Protein AF-A0A8K0V3K8-F1 (afdb_monomer_lite)

pLDDT: mean 88.38, std 13.35, range [37.72, 98.19]

Foldseek 3Di:
DDDPDAQWDPDWDDFFQETETEHPPPGDLVNVLVVQVVVCVVPVSHAWYWYFDDAQDDPVRDTDIGTRDGDPDDDHDGDDPD

Secondary structure (DSSP, 8-state):
-------B-S--EEETTEEEE-B-TT--HHHHHHHHHHHHHH-TT--EEEEEEEEEETTTTEEEEEEEEES-----------

Radius of gyration: 13.42 Å; chains: 1; bounding box: 46×22×30 Å

Sequence (82 aa):
MESKTVPVHRSFDVIGDIAVVNFGEKVKRSQAVEFAKRVILNNKHIKSVFMKVGKIEGEERKSKLRFLYGENRSLARHAENG

Structure (mmCIF, N/CA/C/O backbone):
data_AF-A0A8K0V3K8-F1
#
_entry.id   AF-A0A8K0V3K8-F1
#
loop_
_atom_site.group_PDB
_atom_site.id
_atom_site.type_symbol
_atom_site.label_atom_id
_atom_site.label_alt_id
_atom_site.label_comp_id
_atom_site.label_asym_id
_atom_site.label_entity_id
_atom_site.label_seq_id
_atom_site.pdbx_PDB_ins_code
_atom_site.Cartn_x
_atom_site.Cartn_y
_atom_site.Cartn_z
_atom_site.occupancy
_atom_site.B_iso_or_equiv
_atom_site.auth_seq_id
_atom_site.auth_comp_id
_atom_site.auth_asym_id
_atom_site.auth_atom_id
_atom_site.pdbx_PDB_model_num
ATOM 1 N N . MET A 1 1 ? -29.474 0.420 -5.300 1.00 39.81 1 MET A N 1
ATOM 2 C CA . MET A 1 1 ? -28.519 0.186 -4.194 1.00 39.81 1 MET A CA 1
ATOM 3 C C . MET A 1 1 ? -27.361 1.138 -4.387 1.00 39.81 1 MET A C 1
ATOM 5 O O . MET A 1 1 ? -26.601 0.967 -5.327 1.00 39.81 1 MET A O 1
ATOM 9 N N . GLU A 1 2 ? -27.290 2.187 -3.577 1.00 37.72 2 GLU A N 1
ATOM 10 C CA . GLU A 1 2 ? -26.249 3.204 -3.700 1.00 37.72 2 GLU A CA 1
ATOM 11 C C . GLU A 1 2 ? -24.913 2.632 -3.212 1.00 37.72 2 GLU A C 1
ATOM 13 O O . GLU A 1 2 ? -24.761 2.238 -2.053 1.00 37.72 2 GLU A O 1
ATOM 18 N N . SER A 1 3 ? -23.960 2.507 -4.130 1.00 46.47 3 SER A N 1
ATOM 19 C CA . SER A 1 3 ? -22.603 2.052 -3.849 1.00 46.47 3 SER A CA 1
ATOM 20 C C . SER A 1 3 ? -21.945 3.058 -2.908 1.00 46.47 3 SER A C 1
ATOM 22 O O . SER A 1 3 ? -21.560 4.139 -3.347 1.00 46.47 3 SER A O 1
ATOM 24 N N . LYS A 1 4 ? -21.807 2.738 -1.615 1.00 53.34 4 LYS A N 1
ATOM 25 C CA . LYS A 1 4 ? -21.060 3.591 -0.677 1.00 53.34 4 LYS A CA 1
ATOM 26 C C . LYS A 1 4 ? -19.624 3.740 -1.181 1.00 53.34 4 LYS A C 1
ATOM 28 O O . LYS A 1 4 ? -18.823 2.808 -1.089 1.00 53.34 4 LYS A O 1
ATOM 33 N N . THR A 1 5 ? -19.304 4.897 -1.747 1.00 59.91 5 THR A N 1
ATOM 34 C CA . THR A 1 5 ? -17.962 5.216 -2.223 1.00 59.91 5 THR A CA 1
ATOM 35 C C . THR A 1 5 ? -17.064 5.456 -1.014 1.00 59.91 5 THR A C 1
ATOM 37 O O . THR A 1 5 ? -17.394 6.204 -0.094 1.00 59.91 5 THR A O 1
ATOM 40 N N . VAL A 1 6 ? -15.931 4.756 -0.966 1.00 64.81 6 VAL A N 1
ATOM 41 C CA . VAL A 1 6 ? -14.915 4.999 0.061 1.00 64.81 6 VAL A CA 1
ATOM 42 C C . VAL A 1 6 ? -14.168 6.269 -0.350 1.00 64.81 6 VAL A C 1
ATOM 44 O O . VAL A 1 6 ? -13.695 6.315 -1.487 1.00 64.81 6 VAL A O 1
ATOM 47 N N . PRO A 1 7 ? -14.047 7.291 0.517 1.00 62.03 7 PRO A N 1
ATOM 48 C CA . PRO A 1 7 ? -13.257 8.478 0.213 1.00 62.03 7 PRO A CA 1
ATOM 49 C C . PRO A 1 7 ? -11.773 8.095 0.173 1.00 62.03 7 PRO A C 1
ATOM 51 O O . PRO A 1 7 ? -11.079 8.049 1.187 1.00 62.03 7 PRO A O 1
ATOM 54 N N . VAL A 1 8 ? -11.312 7.758 -1.025 1.00 64.12 8 VAL A N 1
ATOM 55 C CA . VAL A 1 8 ? -9.933 7.405 -1.358 1.00 64.12 8 VAL A CA 1
ATOM 56 C C . VAL A 1 8 ? -9.366 8.495 -2.258 1.00 64.12 8 VAL A C 1
ATOM 58 O O . VAL A 1 8 ? -10.109 9.124 -3.019 1.00 64.12 8 VAL A O 1
ATOM 61 N N . HIS A 1 9 ? -8.055 8.729 -2.197 1.00 67.38 9 HIS A N 1
ATOM 62 C CA . HIS A 1 9 ? -7.410 9.481 -3.269 1.00 67.38 9 HIS A CA 1
ATOM 63 C C . HIS A 1 9 ? -7.696 8.774 -4.602 1.00 67.38 9 HIS A C 1
ATOM 65 O O . HIS A 1 9 ? -7.602 7.553 -4.696 1.00 67.38 9 HIS A O 1
ATOM 71 N N . ARG A 1 10 ? -8.105 9.537 -5.624 1.00 72.81 10 ARG A N 1
ATOM 72 C CA . ARG A 1 10 ? -8.546 8.970 -6.913 1.00 72.81 10 ARG A CA 1
ATOM 73 C C . ARG A 1 10 ? -7.453 8.156 -7.616 1.00 72.81 10 ARG A C 1
ATOM 75 O O . ARG A 1 10 ? -7.781 7.295 -8.424 1.00 72.81 10 ARG A O 1
ATOM 82 N N . SER A 1 11 ? -6.189 8.422 -7.299 1.00 83.38 11 SER A N 1
ATOM 83 C CA . SER A 1 11 ? -5.013 7.727 -7.812 1.00 83.38 11 SER A CA 1
ATOM 84 C C . SER A 1 11 ? -4.271 6.985 -6.696 1.00 83.38 11 SER A C 1
ATOM 86 O O . SER A 1 11 ? -4.298 7.382 -5.528 1.00 83.38 11 SER A O 1
ATOM 88 N N . PHE A 1 12 ? -3.599 5.900 -7.072 1.00 92.56 12 PHE A N 1
ATOM 89 C CA . PH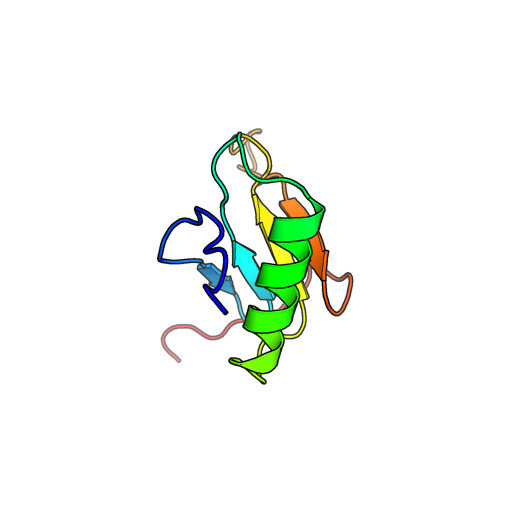E A 1 12 ? -2.697 5.130 -6.220 1.00 92.56 12 PHE A CA 1
ATOM 90 C C . PHE A 1 12 ? -1.452 4.732 -7.014 1.00 92.56 12 PHE A C 1
ATOM 92 O O . PHE A 1 12 ? -1.488 4.699 -8.244 1.00 92.56 12 PHE A O 1
ATOM 99 N N . ASP A 1 13 ? -0.370 4.430 -6.302 1.00 94.12 13 ASP A N 1
ATOM 100 C CA . ASP A 1 13 ? 0.902 4.050 -6.913 1.00 94.12 13 ASP A CA 1
ATOM 101 C C . ASP A 1 13 ? 0.911 2.543 -7.214 1.00 94.12 13 ASP A C 1
ATOM 103 O O . ASP A 1 13 ? 0.355 1.749 -6.447 1.00 94.12 13 ASP A O 1
ATOM 107 N N . VAL A 1 14 ? 1.567 2.138 -8.303 1.00 95.44 14 VAL A N 1
ATOM 108 C CA . VAL A 1 14 ? 1.793 0.728 -8.656 1.00 95.44 14 VAL A CA 1
ATOM 109 C C . VAL A 1 14 ? 3.286 0.499 -8.856 1.00 95.44 14 VAL A C 1
ATOM 111 O O . VAL A 1 14 ? 3.924 1.201 -9.632 1.00 95.44 14 VAL A O 1
ATOM 114 N N . ILE A 1 15 ? 3.835 -0.491 -8.156 1.00 95.94 15 ILE A N 1
ATOM 115 C CA . ILE A 1 15 ? 5.244 -0.886 -8.210 1.00 95.94 15 ILE A CA 1
ATOM 116 C C . ILE A 1 15 ? 5.281 -2.377 -8.534 1.00 95.94 15 ILE A C 1
ATOM 118 O O . ILE A 1 15 ? 5.005 -3.222 -7.681 1.00 95.94 15 ILE A O 1
ATOM 122 N N . GLY A 1 16 ? 5.587 -2.697 -9.790 1.00 95.88 16 GLY A N 1
ATOM 123 C CA . GLY A 1 16 ? 5.497 -4.065 -10.303 1.00 95.88 16 GLY A CA 1
ATOM 124 C C . GLY A 1 16 ? 4.072 -4.606 -10.173 1.00 95.88 16 GLY A C 1
ATOM 125 O O . GLY A 1 16 ? 3.147 -4.097 -10.798 1.00 95.88 16 GLY A O 1
ATOM 126 N N . ASP A 1 17 ? 3.895 -5.621 -9.332 1.00 97.25 17 ASP A N 1
ATOM 127 C CA . ASP A 1 17 ? 2.606 -6.242 -9.024 1.00 97.25 17 ASP A CA 1
ATOM 128 C C . ASP A 1 17 ? 2.017 -5.829 -7.662 1.00 97.25 17 ASP A C 1
ATOM 130 O O . ASP A 1 17 ? 1.061 -6.442 -7.172 1.00 97.25 17 ASP A O 1
ATOM 134 N N . ILE A 1 18 ? 2.550 -4.769 -7.053 1.00 98.12 18 ILE A N 1
ATOM 135 C CA . ILE A 1 18 ? 2.092 -4.230 -5.772 1.00 98.12 18 ILE A CA 1
ATOM 136 C C . ILE A 1 18 ? 1.424 -2.871 -5.988 1.00 98.12 18 ILE A C 1
ATOM 138 O O . ILE A 1 18 ? 2.023 -1.960 -6.552 1.00 98.12 18 ILE A O 1
ATOM 142 N N . ALA A 1 19 ? 0.205 -2.705 -5.474 1.00 97.31 19 ALA A N 1
ATOM 143 C CA . ALA A 1 19 ? -0.466 -1.409 -5.406 1.00 97.31 19 ALA A CA 1
ATOM 144 C C . ALA A 1 19 ? -0.331 -0.791 -4.005 1.00 97.31 19 ALA A C 1
ATOM 146 O O . ALA A 1 19 ? -0.557 -1.456 -2.988 1.00 97.31 19 ALA A O 1
ATOM 147 N N . VAL A 1 20 ? -0.014 0.502 -3.947 1.00 96.38 20 VAL A N 1
ATOM 148 C CA . VAL A 1 20 ? 0.098 1.279 -2.710 1.00 96.38 20 VAL A CA 1
ATOM 149 C C . VAL A 1 20 ? -0.938 2.398 -2.715 1.00 96.38 20 VAL A C 1
ATOM 151 O O . VAL A 1 20 ? -0.821 3.385 -3.438 1.00 96.38 20 VAL A O 1
ATOM 154 N N . VAL A 1 21 ? -1.957 2.253 -1.872 1.00 95.19 21 VAL A N 1
ATOM 155 C CA . VAL A 1 21 ? -3.099 3.174 -1.793 1.00 95.19 21 VAL A CA 1
ATOM 156 C C . VAL A 1 21 ? -2.957 4.143 -0.616 1.00 95.19 21 VAL A C 1
ATOM 158 O O . VAL A 1 21 ? -2.247 3.877 0.357 1.00 95.19 21 VAL A O 1
ATOM 161 N N . ASN A 1 22 ? -3.652 5.277 -0.679 1.00 91.38 22 ASN A N 1
ATOM 162 C CA . ASN A 1 22 ? -3.694 6.244 0.414 1.00 91.38 22 ASN A CA 1
ATOM 163 C C . ASN A 1 22 ? -5.139 6.651 0.717 1.00 91.38 22 ASN A C 1
ATOM 165 O O . ASN A 1 22 ? -5.897 7.024 -0.182 1.00 91.38 22 ASN A O 1
ATOM 169 N N . PHE A 1 23 ? -5.509 6.589 1.992 1.00 89.12 23 PHE A N 1
ATOM 170 C CA . PHE A 1 23 ? -6.847 6.919 2.467 1.00 89.12 23 PHE A CA 1
ATOM 171 C C . PHE A 1 23 ? -6.791 8.105 3.423 1.00 89.12 23 PHE A C 1
ATOM 173 O O . PHE A 1 23 ? -5.832 8.258 4.176 1.00 89.12 23 PHE A O 1
ATOM 180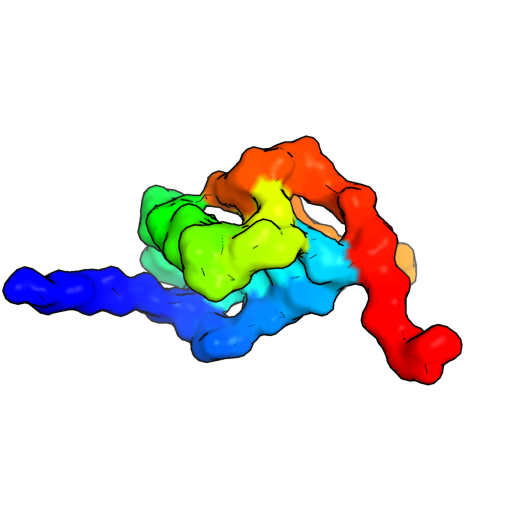 N N . GLY A 1 24 ? -7.854 8.909 3.432 1.00 83.69 24 GLY A N 1
ATOM 181 C CA . GLY A 1 24 ? -8.036 9.917 4.472 1.00 83.69 24 GLY A CA 1
ATOM 182 C C . GLY A 1 24 ? -8.270 9.281 5.847 1.00 83.69 24 GLY A C 1
ATOM 183 O O . GLY A 1 24 ? -8.720 8.138 5.955 1.00 83.69 24 GLY A O 1
ATOM 184 N N . GLU A 1 25 ? -8.034 10.053 6.907 1.00 78.06 25 GLU A N 1
ATOM 185 C CA . GLU A 1 25 ? -8.053 9.591 8.308 1.00 78.06 25 GLU A CA 1
ATOM 186 C C . GLU A 1 25 ? -9.382 8.952 8.750 1.00 78.06 25 GLU A C 1
ATOM 188 O O . GLU A 1 25 ? -9.421 8.150 9.678 1.00 78.06 25 GLU A O 1
ATOM 193 N N . LYS A 1 26 ? -10.485 9.273 8.065 1.00 83.88 26 LYS A N 1
ATOM 194 C CA . LYS A 1 26 ? -11.838 8.808 8.407 1.00 83.88 26 LYS A CA 1
ATOM 195 C C . LYS A 1 26 ? -12.205 7.444 7.806 1.00 83.88 26 LYS A C 1
ATOM 197 O O . LYS A 1 26 ? -13.307 6.953 8.055 1.00 83.88 26 LYS A O 1
ATOM 202 N N . VAL A 1 27 ? -11.335 6.827 7.002 1.00 87.94 27 VAL A N 1
ATOM 203 C CA . VAL A 1 27 ? -11.637 5.546 6.344 1.00 87.94 27 VAL A CA 1
ATOM 204 C C . VAL A 1 27 ? -11.449 4.381 7.310 1.00 87.94 27 VAL A C 1
ATOM 206 O O . VAL A 1 27 ? -10.364 4.146 7.845 1.00 87.94 27 VAL A O 1
ATOM 209 N N . LYS A 1 28 ? -12.508 3.587 7.498 1.00 91.06 28 LYS A N 1
ATOM 210 C CA . LYS A 1 28 ? -12.429 2.372 8.313 1.00 91.06 28 LYS A CA 1
ATOM 211 C C . LYS A 1 28 ? -11.579 1.318 7.613 1.00 91.06 28 LYS A C 1
ATOM 213 O O . LYS A 1 28 ? -11.642 1.146 6.397 1.00 91.06 28 LYS A O 1
ATOM 218 N N . ARG A 1 29 ? -10.859 0.512 8.399 1.00 90.50 29 ARG A N 1
ATOM 219 C CA . ARG A 1 29 ? -10.043 -0.590 7.862 1.00 90.50 29 ARG A CA 1
ATOM 220 C C . ARG A 1 29 ? -10.852 -1.557 6.988 1.00 90.50 29 ARG A C 1
ATOM 222 O O . ARG A 1 29 ? -10.345 -1.993 5.964 1.00 90.50 29 ARG A O 1
ATOM 229 N N . SER A 1 30 ? -12.094 -1.870 7.359 1.00 92.81 30 SER A N 1
ATOM 230 C CA . SER A 1 30 ? -12.970 -2.742 6.563 1.00 92.81 30 SER A CA 1
ATOM 231 C C . SER A 1 30 ? -13.247 -2.179 5.165 1.00 92.81 30 SER A C 1
ATOM 233 O O . SER A 1 30 ? -13.155 -2.911 4.185 1.00 92.81 30 SER A O 1
ATOM 235 N N . GLN A 1 31 ? -13.490 -0.870 5.063 1.00 92.31 31 GLN A N 1
ATOM 236 C CA . GLN A 1 31 ? -13.689 -0.168 3.792 1.00 92.31 31 GLN A CA 1
ATOM 237 C C . GLN A 1 31 ? -12.412 -0.166 2.940 1.00 92.31 31 GLN A C 1
ATOM 239 O O . GLN A 1 31 ? -12.473 -0.398 1.735 1.00 92.31 31 GLN A O 1
ATOM 244 N N . ALA A 1 32 ? -11.249 0.039 3.566 1.00 93.38 32 ALA A N 1
ATOM 245 C CA . ALA A 1 32 ? -9.957 -0.032 2.885 1.00 93.38 32 ALA A CA 1
ATOM 246 C C . ALA A 1 32 ? -9.676 -1.435 2.317 1.00 93.38 32 ALA A C 1
ATOM 248 O O . ALA A 1 32 ? -9.199 -1.568 1.192 1.00 93.38 32 ALA A O 1
ATOM 249 N N . VAL A 1 33 ? -10.015 -2.490 3.066 1.00 95.94 33 VAL A N 1
ATOM 250 C CA . VAL A 1 33 ? -9.887 -3.881 2.603 1.00 95.94 33 VAL A CA 1
ATOM 251 C C . VAL A 1 33 ? -10.852 -4.172 1.451 1.00 95.94 33 VAL A C 1
ATOM 253 O O . VAL A 1 33 ? -10.465 -4.811 0.477 1.00 95.94 33 VAL A O 1
ATOM 256 N N . GLU A 1 34 ? -12.094 -3.693 1.518 1.00 95.38 34 GLU A N 1
ATOM 257 C CA . GLU A 1 34 ? -13.062 -3.844 0.425 1.00 95.38 34 GLU A CA 1
ATOM 258 C C . GLU A 1 34 ? -12.589 -3.143 -0.858 1.00 95.38 34 GLU A C 1
ATOM 260 O O . GLU A 1 34 ? -12.676 -3.711 -1.947 1.00 95.38 34 GLU A O 1
ATOM 265 N N . PHE A 1 35 ? -12.010 -1.946 -0.729 1.00 94.62 35 PHE A N 1
ATOM 266 C CA . PHE A 1 35 ? -11.360 -1.257 -1.841 1.00 94.62 35 PHE A CA 1
ATOM 267 C C . PHE A 1 35 ? -10.193 -2.074 -2.409 1.00 94.62 35 PHE A C 1
ATOM 269 O O . PHE A 1 35 ? -10.133 -2.296 -3.615 1.00 94.62 35 PHE A O 1
ATOM 276 N N . ALA A 1 36 ? -9.309 -2.593 -1.553 1.00 95.50 36 ALA A N 1
ATOM 277 C CA . ALA A 1 36 ? -8.171 -3.411 -1.969 1.00 95.50 36 ALA A CA 1
ATOM 278 C C . ALA A 1 36 ? -8.592 -4.674 -2.746 1.00 95.50 36 ALA A C 1
ATOM 280 O O . ALA A 1 36 ? -7.971 -5.018 -3.750 1.00 95.50 36 ALA A O 1
ATOM 281 N N . LYS A 1 37 ? -9.693 -5.325 -2.345 1.00 96.81 37 LYS A N 1
ATOM 282 C CA . LYS A 1 37 ? -10.284 -6.441 -3.105 1.00 96.81 37 LYS A CA 1
ATOM 283 C C . LYS A 1 37 ? -10.680 -6.012 -4.517 1.00 96.81 37 LYS A C 1
ATOM 285 O O . LYS A 1 37 ? -10.345 -6.697 -5.478 1.00 96.81 37 LYS A O 1
ATOM 290 N N . ARG A 1 38 ? -11.352 -4.864 -4.654 1.00 95.12 38 ARG A N 1
ATOM 291 C CA . ARG A 1 38 ? -11.745 -4.312 -5.963 1.00 95.12 38 ARG A CA 1
ATOM 292 C C . ARG A 1 38 ? -10.537 -3.958 -6.829 1.00 95.12 38 ARG A C 1
ATOM 294 O O . ARG A 1 38 ? -10.588 -4.188 -8.031 1.00 95.12 38 ARG A O 1
ATOM 301 N N . VAL A 1 39 ? -9.452 -3.452 -6.235 1.00 95.31 39 VAL A N 1
ATOM 302 C CA . VAL A 1 39 ? -8.203 -3.164 -6.963 1.00 95.31 39 VAL A CA 1
ATOM 303 C C . VAL A 1 39 ? -7.664 -4.427 -7.635 1.00 95.31 39 VAL A C 1
ATOM 305 O O . VAL A 1 39 ? -7.434 -4.391 -8.839 1.00 95.31 39 VAL A O 1
ATOM 308 N N . ILE A 1 40 ? -7.537 -5.542 -6.906 1.00 96.00 40 ILE A N 1
ATOM 309 C CA . ILE A 1 40 ? -7.054 -6.816 -7.473 1.00 96.00 40 ILE A CA 1
ATOM 310 C C . ILE A 1 40 ? -8.031 -7.373 -8.517 1.00 96.00 40 ILE A C 1
ATOM 312 O O . ILE A 1 40 ? -7.607 -7.825 -9.579 1.00 96.00 40 ILE A O 1
ATOM 316 N N . LEU A 1 41 ? -9.342 -7.315 -8.249 1.00 96.50 41 LEU A N 1
ATOM 317 C CA . LEU A 1 41 ? -10.362 -7.804 -9.187 1.00 96.50 41 LEU A CA 1
ATOM 318 C C . LEU A 1 41 ? -10.317 -7.067 -10.534 1.00 96.50 41 LEU A C 1
ATOM 320 O O . LEU A 1 41 ? -10.403 -7.703 -11.582 1.00 96.50 41 LEU A O 1
ATOM 324 N N . ASN A 1 42 ? -10.153 -5.742 -10.505 1.00 95.06 42 ASN A N 1
ATOM 325 C CA . ASN A 1 42 ? -10.105 -4.915 -11.711 1.00 95.06 42 ASN A CA 1
ATOM 326 C C . ASN A 1 42 ? -8.727 -4.930 -12.392 1.00 95.06 42 ASN A C 1
ATOM 328 O O . ASN A 1 42 ? -8.636 -4.682 -13.590 1.00 95.06 42 ASN A O 1
ATOM 332 N N . ASN A 1 43 ? -7.657 -5.240 -11.653 1.00 95.38 43 ASN A N 1
ATOM 333 C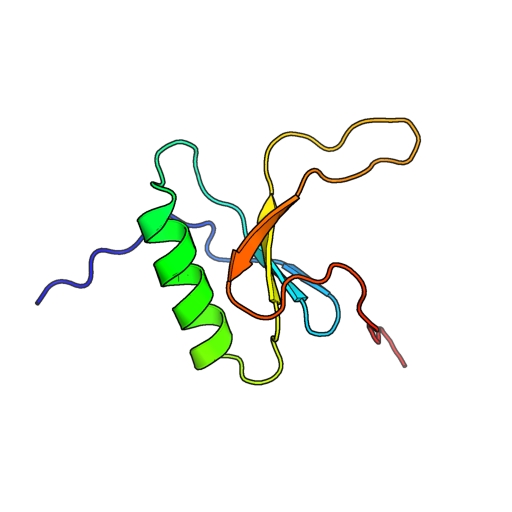 CA . ASN A 1 43 ? -6.279 -5.204 -12.138 1.00 95.38 43 ASN A CA 1
ATOM 334 C C . ASN A 1 43 ? -5.599 -6.551 -11.874 1.00 95.38 43 ASN A C 1
ATOM 336 O O . ASN A 1 43 ? -4.860 -6.709 -10.908 1.00 95.38 43 ASN A O 1
ATOM 340 N N . LYS A 1 44 ? -5.819 -7.528 -12.760 1.00 93.88 44 LYS A N 1
ATOM 341 C CA . LYS A 1 44 ? -5.375 -8.927 -12.575 1.00 93.88 44 LYS A CA 1
ATOM 342 C C . LYS A 1 44 ? -3.860 -9.112 -12.371 1.00 93.88 44 LYS A C 1
ATOM 344 O O . LYS A 1 44 ? -3.432 -10.148 -11.850 1.00 93.88 44 LYS A O 1
ATOM 349 N N . HIS A 1 45 ? -3.055 -8.146 -12.819 1.00 96.06 45 HIS A N 1
ATOM 350 C CA . HIS A 1 45 ? -1.604 -8.148 -12.630 1.00 96.06 45 HIS A CA 1
ATOM 351 C C . HIS A 1 45 ? -1.203 -7.809 -11.187 1.00 96.06 45 HIS A C 1
ATOM 353 O O . HIS A 1 45 ? -0.181 -8.300 -10.726 1.00 96.06 45 HIS A O 1
ATOM 359 N N . ILE A 1 46 ? -2.023 -7.049 -10.454 1.00 97.88 46 ILE A N 1
ATOM 360 C CA . ILE A 1 46 ? -1.778 -6.721 -9.049 1.00 97.88 46 ILE A CA 1
ATOM 361 C C . ILE A 1 46 ? -2.023 -7.957 -8.185 1.00 97.88 46 ILE A C 1
ATOM 363 O O . ILE A 1 46 ? -3.075 -8.595 -8.268 1.00 97.88 46 ILE A O 1
ATOM 367 N N . LYS A 1 47 ? -1.052 -8.280 -7.331 1.00 97.88 47 LYS A N 1
ATOM 368 C CA . LYS A 1 47 ? -1.098 -9.417 -6.404 1.00 97.88 47 LYS A CA 1
ATOM 369 C C . LYS A 1 47 ? -1.163 -9.003 -4.944 1.00 97.88 47 LYS A C 1
ATOM 371 O O . LYS A 1 47 ? -1.707 -9.752 -4.134 1.00 97.88 47 LYS A O 1
ATOM 376 N N . SER A 1 48 ? -0.693 -7.803 -4.617 1.00 98.19 48 SER A N 1
ATOM 377 C CA . SER A 1 48 ? -0.671 -7.297 -3.245 1.00 98.19 48 SER A CA 1
ATOM 378 C C . SER A 1 48 ? -1.123 -5.848 -3.189 1.00 98.19 48 SER A C 1
ATOM 380 O O . SER A 1 48 ? -0.759 -5.035 -4.036 1.00 98.19 48 SER A O 1
ATOM 382 N N . VAL A 1 49 ? -1.892 -5.507 -2.156 1.00 97.81 49 VAL A N 1
ATOM 383 C CA . VAL A 1 49 ? -2.316 -4.130 -1.894 1.00 97.81 49 VAL A CA 1
ATOM 384 C C . VAL A 1 49 ? -1.928 -3.731 -0.477 1.00 97.81 49 VAL A C 1
ATOM 386 O O . VAL A 1 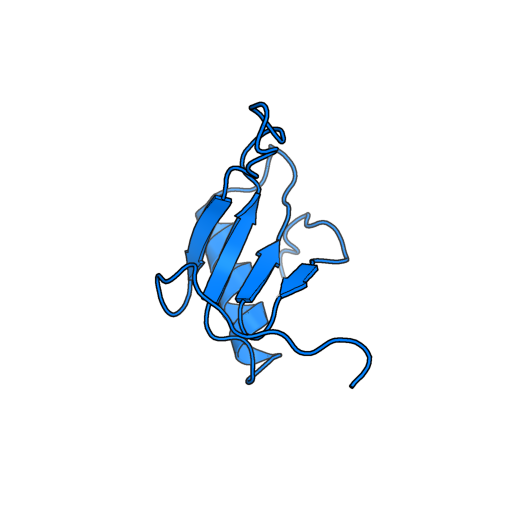49 ? -2.335 -4.356 0.509 1.00 97.81 49 VAL A O 1
ATOM 389 N N . PHE A 1 50 ? -1.179 -2.639 -0.382 1.00 97.44 50 PHE A N 1
ATOM 390 C CA . PHE A 1 50 ? -0.790 -1.989 0.864 1.00 97.44 50 PHE A CA 1
ATOM 391 C C . PHE A 1 50 ? -1.376 -0.590 0.918 1.00 97.44 50 PHE A C 1
ATOM 393 O O . PHE A 1 50 ? -1.663 0.011 -0.112 1.00 97.44 50 PHE A O 1
ATOM 400 N N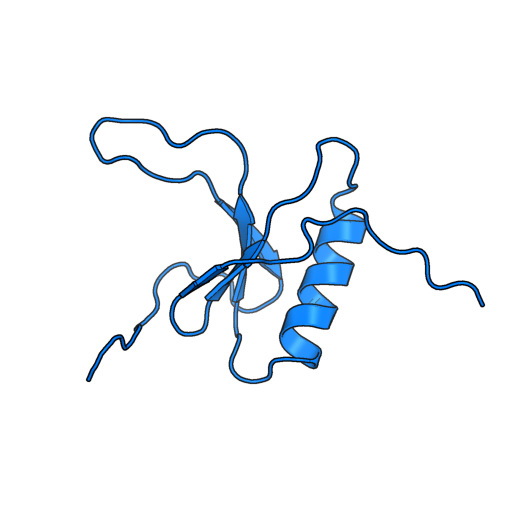 . MET A 1 51 ? -1.500 -0.036 2.119 1.00 94.75 51 MET A N 1
ATOM 401 C CA . MET A 1 51 ? -1.771 1.385 2.282 1.00 94.75 51 MET A CA 1
ATOM 402 C C . MET A 1 51 ? -0.672 2.110 3.041 1.00 94.75 51 MET A C 1
ATOM 404 O O . MET A 1 51 ? -0.086 1.553 3.971 1.00 94.75 51 MET A O 1
ATOM 408 N N . LYS A 1 52 ? -0.435 3.368 2.668 1.00 93.38 52 LYS A N 1
ATOM 409 C CA . LYS A 1 52 ? 0.460 4.267 3.402 1.00 93.38 52 LYS A CA 1
ATOM 410 C C . LYS A 1 52 ? -0.122 4.556 4.788 1.00 93.38 52 LYS A C 1
ATOM 412 O O . LYS A 1 52 ? -1.310 4.838 4.929 1.00 93.38 52 LYS A O 1
ATOM 417 N N . VAL A 1 53 ? 0.715 4.455 5.816 1.00 90.12 53 VAL A N 1
ATOM 418 C CA . VAL A 1 53 ? 0.367 4.738 7.213 1.00 90.12 53 VAL A CA 1
ATOM 419 C C . VAL A 1 53 ? 1.406 5.669 7.826 1.00 90.12 53 VAL A C 1
ATOM 421 O O . VAL A 1 53 ? 2.399 5.237 8.398 1.00 90.12 53 VAL A O 1
ATOM 424 N N . GLY A 1 54 ? 1.158 6.972 7.722 1.00 86.25 54 GLY A N 1
ATOM 425 C CA . GLY A 1 54 ? 2.034 8.000 8.282 1.00 86.25 54 GLY A CA 1
ATOM 426 C C . GLY A 1 54 ? 3.023 8.583 7.275 1.00 86.25 54 GLY A C 1
ATOM 427 O O . GLY A 1 54 ? 2.863 8.451 6.060 1.00 86.25 54 GLY A O 1
ATOM 428 N N . LYS A 1 55 ? 4.015 9.304 7.801 1.00 87.19 55 LYS A N 1
ATOM 429 C CA . LYS A 1 55 ? 4.998 10.053 7.010 1.00 87.19 55 LYS A CA 1
ATOM 430 C C . LYS A 1 55 ? 6.156 9.152 6.564 1.00 87.19 55 LYS A C 1
ATOM 432 O O . LYS A 1 55 ? 6.359 8.064 7.094 1.00 87.19 55 LYS A O 1
ATOM 437 N N . ILE A 1 56 ? 6.904 9.623 5.568 1.00 90.94 56 ILE A N 1
ATOM 438 C CA . ILE A 1 56 ? 8.199 9.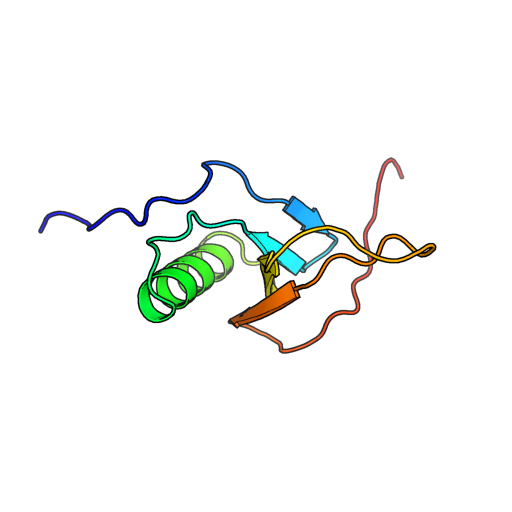048 5.191 1.00 90.94 56 ILE A CA 1
ATOM 439 C C . ILE A 1 56 ? 9.227 9.489 6.232 1.00 90.94 56 ILE A C 1
ATOM 441 O O . ILE A 1 56 ? 9.368 10.690 6.478 1.00 90.94 56 ILE A O 1
ATOM 445 N N . GLU A 1 57 ? 9.937 8.533 6.822 1.00 89.50 57 GLU A N 1
ATOM 446 C CA . GLU A 1 57 ? 10.795 8.760 7.988 1.00 89.50 57 GLU A CA 1
ATOM 447 C C . GLU A 1 57 ? 12.166 8.085 7.831 1.00 89.50 57 GLU A C 1
ATOM 449 O O . GLU A 1 57 ? 12.340 7.168 7.023 1.00 89.50 57 GLU A O 1
ATOM 454 N N . GLY A 1 58 ? 13.134 8.547 8.627 1.00 92.31 58 GLY A N 1
ATOM 455 C CA . GLY A 1 58 ? 14.512 8.053 8.630 1.00 92.31 58 GLY A CA 1
ATOM 456 C C . GLY A 1 58 ? 15.373 8.579 7.477 1.00 92.31 58 GLY A C 1
ATOM 457 O O . GLY A 1 58 ? 14.865 9.126 6.496 1.00 92.31 58 GLY A O 1
ATOM 458 N N . GLU A 1 59 ? 16.687 8.391 7.607 1.00 93.75 59 GLU A N 1
ATOM 459 C CA . GLU A 1 59 ? 17.695 8.760 6.596 1.00 93.75 59 GLU A CA 1
ATOM 460 C C . GLU A 1 59 ? 17.478 7.997 5.286 1.00 93.75 59 GLU A C 1
ATOM 462 O O . GLU A 1 59 ? 17.501 8.572 4.205 1.00 93.75 59 GLU A O 1
ATOM 467 N N . GLU A 1 60 ? 17.112 6.723 5.407 1.00 93.81 60 GLU A N 1
ATOM 468 C CA . GLU A 1 60 ? 16.766 5.816 4.307 1.00 93.81 60 GLU A CA 1
ATOM 469 C C . GLU A 1 60 ? 15.393 6.119 3.675 1.00 93.81 60 GLU A C 1
ATOM 471 O O . GLU A 1 60 ? 14.948 5.405 2.777 1.00 93.81 60 GLU A O 1
ATOM 476 N N . ARG A 1 61 ? 14.671 7.132 4.184 1.00 92.56 61 ARG A N 1
ATOM 477 C CA . ARG A 1 61 ? 13.372 7.599 3.670 1.00 92.56 61 ARG A CA 1
ATOM 478 C C . ARG A 1 61 ? 12.353 6.465 3.484 1.00 92.56 61 ARG A C 1
ATOM 480 O O . ARG A 1 61 ? 11.657 6.388 2.469 1.00 92.56 61 ARG A O 1
ATOM 487 N N . LYS A 1 62 ? 12.212 5.591 4.483 1.00 91.69 62 LYS A N 1
ATOM 488 C CA . LYS A 1 62 ? 11.304 4.437 4.406 1.00 91.69 62 LYS A CA 1
ATOM 489 C C . LYS A 1 62 ? 9.851 4.885 4.561 1.00 91.69 62 LYS A C 1
ATOM 491 O O . LYS A 1 62 ? 9.490 5.584 5.510 1.00 91.69 62 LYS A O 1
ATOM 496 N N . SER A 1 63 ? 8.997 4.466 3.625 1.00 91.94 63 SER A N 1
ATOM 497 C CA . SER A 1 63 ? 7.550 4.668 3.728 1.00 91.94 63 SER A CA 1
ATOM 498 C C . SER A 1 63 ? 6.934 3.595 4.624 1.00 91.94 63 SER A C 1
ATOM 500 O O . SER A 1 63 ? 7.139 2.400 4.411 1.00 91.94 63 SER A O 1
ATOM 502 N N . LYS A 1 64 ? 6.156 4.012 5.624 1.00 92.81 64 LYS A N 1
ATOM 503 C CA . LYS A 1 64 ? 5.404 3.089 6.476 1.00 92.81 64 LYS A CA 1
ATOM 504 C C . LYS A 1 64 ? 4.171 2.584 5.727 1.00 92.81 64 LYS A C 1
ATOM 506 O O . LYS A 1 64 ? 3.278 3.361 5.389 1.00 92.81 64 LYS A O 1
ATOM 511 N N . LEU A 1 65 ? 4.117 1.275 5.486 1.00 94.62 65 LEU A N 1
ATOM 512 C CA . LEU A 1 65 ? 3.040 0.607 4.754 1.00 94.62 65 LEU A CA 1
ATOM 513 C C . LEU A 1 65 ? 2.327 -0.423 5.633 1.00 94.62 65 LEU A C 1
ATOM 515 O O . LEU A 1 65 ? 2.943 -1.099 6.454 1.00 94.62 65 LEU A O 1
ATOM 519 N N . ARG A 1 66 ? 1.017 -0.574 5.431 1.00 95.31 66 ARG A N 1
ATOM 520 C CA . ARG A 1 66 ? 0.192 -1.590 6.090 1.00 95.31 66 ARG A CA 1
ATOM 521 C C . ARG A 1 66 ? -0.501 -2.463 5.057 1.00 95.31 66 ARG A C 1
ATOM 523 O O . ARG A 1 66 ? -1.217 -1.950 4.202 1.00 95.31 66 ARG A O 1
ATOM 530 N N . PHE A 1 67 ? -0.324 -3.775 5.176 1.00 97.56 67 PHE A N 1
ATOM 531 C CA . PHE A 1 67 ? -0.979 -4.752 4.309 1.00 97.56 67 PHE A CA 1
ATOM 532 C C . PHE A 1 67 ? -2.510 -4.687 4.435 1.00 97.56 67 PHE A C 1
ATOM 534 O O . PHE A 1 67 ? -3.048 -4.591 5.549 1.00 97.56 67 PHE A O 1
ATOM 541 N N . LEU A 1 68 ? -3.202 -4.746 3.293 1.00 96.81 68 LEU A N 1
ATOM 542 C CA . LEU A 1 68 ? -4.662 -4.775 3.217 1.00 96.81 68 LEU A CA 1
ATOM 543 C C . LEU A 1 68 ? -5.198 -6.087 2.652 1.00 96.81 68 LEU A C 1
ATOM 545 O O . LEU A 1 68 ? -6.101 -6.663 3.260 1.00 96.81 68 LEU A O 1
ATOM 549 N N . TYR A 1 69 ? -4.703 -6.526 1.491 1.00 97.94 69 TYR A N 1
ATOM 550 C CA . TYR A 1 69 ? -5.249 -7.692 0.796 1.00 97.94 69 TYR A CA 1
ATOM 551 C C . TYR A 1 69 ? -4.290 -8.257 -0.265 1.00 97.94 69 TYR A C 1
ATOM 553 O O . TYR A 1 69 ? -3.436 -7.530 -0.774 1.00 97.94 69 TYR A O 1
ATOM 561 N N . GLY A 1 70 ? -4.470 -9.534 -0.618 1.00 97.12 70 GLY A N 1
ATOM 562 C CA . GLY A 1 70 ? -3.665 -10.249 -1.614 1.00 97.12 70 GLY A CA 1
ATOM 563 C C . GLY A 1 70 ? -2.559 -11.109 -0.999 1.00 97.12 70 GLY A C 1
ATOM 564 O O . GLY A 1 70 ? -2.727 -11.666 0.086 1.00 97.12 70 GLY A O 1
ATOM 565 N N . GLU A 1 71 ? -1.425 -11.218 -1.682 1.00 97.31 71 GLU A N 1
ATOM 566 C CA . GLU A 1 71 ? -0.227 -11.874 -1.153 1.00 97.31 71 GLU A CA 1
ATOM 567 C C . GLU A 1 71 ? 0.469 -10.943 -0.149 1.00 97.31 71 GLU A C 1
ATOM 569 O O . GLU A 1 71 ? 0.797 -9.803 -0.482 1.00 97.31 71 GLU A O 1
ATOM 574 N N . ASN A 1 72 ? 0.722 -11.392 1.082 1.00 96.38 72 ASN A N 1
ATOM 575 C CA . ASN A 1 72 ? 1.411 -10.568 2.080 1.00 96.38 72 ASN A CA 1
ATOM 576 C C . ASN A 1 72 ? 2.936 -10.590 1.867 1.00 96.38 72 ASN A C 1
ATOM 578 O O . ASN A 1 72 ? 3.670 -11.220 2.626 1.00 96.38 72 ASN A O 1
ATOM 582 N N . ARG A 1 73 ? 3.400 -9.911 0.811 1.00 95.94 73 ARG A N 1
ATOM 583 C CA . ARG A 1 73 ? 4.819 -9.715 0.479 1.00 95.94 73 ARG A CA 1
ATOM 584 C C . ARG A 1 73 ? 5.098 -8.278 0.056 1.00 95.94 73 ARG A C 1
ATOM 586 O O . ARG A 1 73 ? 4.244 -7.631 -0.538 1.00 95.94 73 ARG A O 1
ATOM 593 N N . SER A 1 74 ? 6.305 -7.798 0.335 1.00 92.50 74 SER A N 1
ATOM 594 C CA . SER A 1 74 ? 6.750 -6.435 0.009 1.00 92.50 74 SER A CA 1
ATOM 595 C C . SER A 1 74 ? 7.792 -6.365 -1.112 1.00 92.50 74 SER A C 1
ATOM 597 O O . SER A 1 74 ? 8.157 -5.268 -1.524 1.00 92.50 74 SER A O 1
ATOM 599 N N . LEU A 1 75 ? 8.278 -7.508 -1.607 1.00 93.69 75 LEU A N 1
ATOM 600 C CA . LEU A 1 75 ? 9.237 -7.574 -2.709 1.00 93.69 75 LEU A CA 1
ATOM 601 C C . LEU A 1 75 ? 8.500 -7.664 -4.049 1.00 93.69 75 LEU A C 1
ATOM 603 O O . LEU A 1 75 ? 7.634 -8.527 -4.213 1.00 93.69 75 LEU A O 1
ATOM 607 N N . ALA A 1 76 ? 8.886 -6.822 -5.006 1.00 92.88 76 ALA A N 1
ATOM 608 C CA . ALA A 1 76 ? 8.380 -6.831 -6.375 1.00 92.88 76 ALA A CA 1
ATOM 609 C C . ALA A 1 76 ? 9.507 -6.551 -7.376 1.00 92.88 76 ALA A C 1
ATOM 611 O O . ALA A 1 76 ? 10.482 -5.871 -7.054 1.00 92.88 76 ALA A O 1
ATOM 612 N N . ARG A 1 77 ? 9.356 -7.060 -8.602 1.00 91.12 77 ARG A N 1
ATOM 613 C CA . ARG A 1 77 ? 10.154 -6.629 -9.757 1.00 91.12 77 ARG A CA 1
ATOM 614 C C . ARG A 1 77 ? 9.342 -5.605 -10.541 1.00 91.12 77 ARG A C 1
ATOM 616 O O . ARG A 1 77 ? 8.187 -5.864 -10.868 1.00 91.12 77 ARG A O 1
ATOM 623 N N . HIS A 1 78 ? 9.945 -4.460 -10.828 1.00 90.38 78 HIS A N 1
ATOM 624 C CA . HIS A 1 78 ? 9.331 -3.380 -11.590 1.00 90.38 78 HIS A CA 1
ATOM 625 C C . HIS A 1 78 ? 10.199 -3.066 -12.809 1.00 90.38 78 HIS A C 1
ATOM 627 O O . HIS A 1 78 ? 11.423 -3.107 -12.708 1.00 90.38 78 HIS A O 1
ATOM 633 N N . ALA A 1 79 ? 9.559 -2.795 -13.944 1.00 87.25 79 ALA A N 1
ATOM 634 C CA . ALA A 1 79 ? 10.214 -2.382 -15.175 1.00 87.25 79 ALA A CA 1
ATOM 635 C C . ALA A 1 79 ? 9.782 -0.949 -15.488 1.00 87.25 79 ALA A C 1
ATOM 637 O O . ALA A 1 79 ? 8.584 -0.665 -15.527 1.00 87.25 79 ALA A O 1
ATOM 638 N N . GLU A 1 80 ? 10.757 -0.076 -15.714 1.00 83.56 80 GLU A N 1
ATOM 639 C CA . GLU A 1 80 ? 10.559 1.312 -16.117 1.00 83.56 80 GLU A CA 1
ATOM 640 C C . GLU A 1 80 ? 11.513 1.601 -17.284 1.00 83.56 80 GLU A C 1
ATOM 642 O O . GLU A 1 80 ? 12.672 1.206 -17.229 1.00 83.56 80 GLU A O 1
ATOM 647 N N . ASN A 1 81 ? 11.026 2.255 -18.342 1.00 84.31 81 ASN A N 1
ATOM 648 C CA . ASN A 1 81 ? 11.811 2.728 -19.497 1.00 84.31 81 ASN A CA 1
ATOM 649 C C . ASN A 1 81 ? 12.611 1.696 -20.330 1.00 84.31 81 ASN A C 1
ATOM 651 O O . ASN A 1 81 ? 13.298 2.118 -21.256 1.00 84.31 81 ASN A O 1
ATOM 655 N N . GLY A 1 82 ? 12.444 0.387 -20.101 1.00 66.50 82 GLY A N 1
ATOM 656 C CA . GLY A 1 82 ? 13.070 -0.677 -20.905 1.00 66.50 82 GLY A CA 1
ATOM 657 C C . GLY A 1 82 ? 14.386 -1.160 -20.323 1.00 66.50 82 GLY A C 1
ATOM 658 O O . GLY A 1 82 ? 15.411 -0.486 -20.549 1.00 66.50 82 GLY A O 1
#